Protein AF-A0A3M7BDS9-F1 (afdb_monomer)

Sequence (105 aa):
MPAVDDSKRKAARETIDILHEISTLLNTHLDRQSLSYCVSLIENGVNPGALAKVIKDLRAQNERYELVLGNAAQEANASYGKLKHCDPLEAEAMLNYEYNWPIEA

InterPro domains:
  IPR022214 Mitotic-spindle organizing protein 1 [PF12554] (13-59)
  IPR022214 Mitotic-spindle organizing protein 1 [PTHR28520] (5-68)

pLDDT: mean 80.44, std 19.98, range [32.91, 98.25]

Secondary structure (DSSP, 8-state):
--SHHHHHHHHHHHHHHHHHHHHHHTT----HHHHHHHHHHHHTT--HHHHHHHHHHHHHHHHHHHHHHHHHHHHHHHHHHHHTTS-HHHHHHHTTT--------

Foldseek 3Di:
DDDVVVVVVVVVVVVLVVVVVVCVVVVVPQDSVNSVVLVVCVVVPDDNVVVSVVVVVVVVVVVVVVVVVVVVVVVVVVVVVVVVPDDPVVVVVVVVPPDDDDPDD

Mean predicted aligned error: 12.98 Å

Organism: H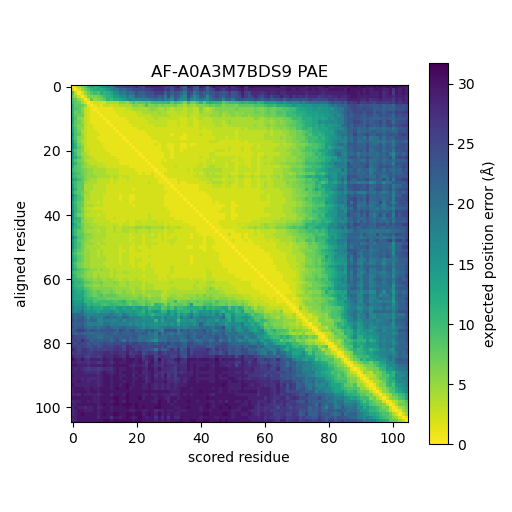ortaea werneckii (NCBI:txid91943)

Structure (mmCIF, N/CA/C/O backbone):
data_AF-A0A3M7BDS9-F1
#
_entry.id   AF-A0A3M7BDS9-F1
#
loop_
_atom_site.group_PDB
_atom_site.id
_atom_site.type_symbol
_atom_site.label_atom_id
_atom_site.label_alt_id
_atom_site.label_comp_id
_atom_site.label_asym_id
_atom_site.label_entity_id
_atom_site.label_seq_id
_atom_site.pdbx_PDB_ins_code
_atom_site.Cartn_x
_atom_site.Cartn_y
_atom_site.Cartn_z
_atom_site.occupancy
_atom_site.B_iso_or_equiv
_atom_site.auth_seq_id
_atom_site.auth_comp_id
_atom_site.auth_asym_id
_atom_site.auth_atom_id
_atom_site.pdbx_PDB_model_num
ATOM 1 N N . MET A 1 1 ? 31.985 -9.179 -7.044 1.00 59.41 1 MET A N 1
ATOM 2 C CA . MET A 1 1 ? 31.452 -8.239 -8.056 1.00 59.41 1 MET A CA 1
ATOM 3 C C . MET A 1 1 ? 30.338 -7.419 -7.420 1.00 59.41 1 MET A C 1
ATOM 5 O O . MET A 1 1 ? 29.448 -8.055 -6.873 1.00 59.41 1 MET A O 1
ATOM 9 N N . PRO A 1 2 ? 30.396 -6.072 -7.424 1.00 56.94 2 PRO A N 1
ATOM 10 C CA . PRO A 1 2 ? 29.146 -5.298 -7.400 1.00 56.94 2 PRO A CA 1
ATOM 11 C C . PRO A 1 2 ? 29.237 -3.947 -8.147 1.00 56.94 2 PRO A C 1
ATOM 13 O O . PRO A 1 2 ? 30.012 -3.069 -7.793 1.00 56.94 2 PRO A O 1
ATOM 16 N N . ALA A 1 3 ? 28.413 -3.793 -9.179 1.00 62.81 3 ALA A N 1
ATOM 17 C CA . ALA A 1 3 ? 28.084 -2.511 -9.827 1.00 62.81 3 ALA A CA 1
ATOM 18 C C . ALA A 1 3 ? 26.679 -2.585 -10.460 1.00 62.81 3 ALA A C 1
ATOM 20 O O . ALA A 1 3 ? 25.964 -1.597 -10.563 1.00 62.81 3 ALA A O 1
ATOM 21 N N . VAL A 1 4 ? 26.248 -3.800 -10.825 1.00 60.62 4 VAL A N 1
ATOM 22 C CA . VAL A 1 4 ? 24.923 -4.087 -11.399 1.00 60.62 4 VAL A CA 1
ATOM 23 C C . VAL A 1 4 ? 23.779 -3.927 -10.374 1.00 60.62 4 VAL A C 1
ATOM 25 O O . VAL A 1 4 ? 22.630 -3.733 -10.766 1.00 60.62 4 VAL A O 1
ATOM 28 N N . ASP A 1 5 ? 24.072 -3.975 -9.069 1.00 70.62 5 ASP A N 1
ATOM 29 C CA . ASP A 1 5 ? 23.082 -3.825 -7.989 1.00 70.62 5 ASP A CA 1
ATOM 30 C C . ASP A 1 5 ? 22.643 -2.372 -7.765 1.00 70.62 5 ASP A C 1
ATOM 32 O O . ASP A 1 5 ? 21.457 -2.107 -7.561 1.00 70.62 5 ASP A O 1
ATOM 36 N N . ASP A 1 6 ? 23.567 -1.412 -7.844 1.00 85.12 6 ASP A N 1
ATOM 37 C CA . ASP A 1 6 ? 23.268 -0.013 -7.522 1.00 85.12 6 ASP A CA 1
ATOM 38 C C . ASP A 1 6 ? 22.353 0.633 -8.564 1.00 85.12 6 ASP A C 1
ATOM 40 O O . ASP A 1 6 ? 21.405 1.335 -8.208 1.00 85.12 6 ASP A O 1
ATOM 44 N N . SER A 1 7 ? 22.556 0.330 -9.851 1.00 90.31 7 SER A N 1
ATOM 45 C CA . SER A 1 7 ? 21.672 0.812 -10.920 1.00 90.31 7 SER A CA 1
ATOM 46 C C . SER A 1 7 ? 20.246 0.275 -10.778 1.00 90.31 7 SER A C 1
ATOM 48 O O . SER A 1 7 ? 19.292 1.034 -10.935 1.00 90.31 7 SER A O 1
ATOM 50 N N . LYS A 1 8 ? 20.080 -1.010 -10.430 1.00 88.81 8 LYS A N 1
ATOM 51 C CA . LYS A 1 8 ? 18.752 -1.616 -10.221 1.00 88.81 8 LYS A CA 1
ATOM 52 C C . LYS A 1 8 ? 18.046 -1.032 -8.999 1.00 88.81 8 LYS A C 1
ATOM 54 O O . LYS A 1 8 ? 16.864 -0.711 -9.071 1.00 88.81 8 LYS A O 1
ATOM 59 N N . ARG A 1 9 ? 18.772 -0.841 -7.894 1.00 89.50 9 ARG A N 1
ATOM 60 C CA . ARG A 1 9 ? 18.242 -0.206 -6.675 1.00 89.50 9 ARG A CA 1
ATOM 61 C C . ARG A 1 9 ? 17.828 1.241 -6.921 1.00 89.50 9 ARG A C 1
ATOM 63 O O . ARG A 1 9 ? 16.799 1.674 -6.405 1.00 89.50 9 ARG A O 1
ATOM 70 N N . LYS A 1 10 ? 18.609 1.978 -7.716 1.00 93.06 10 LYS A N 1
ATOM 71 C CA . LYS A 1 10 ? 18.275 3.347 -8.113 1.00 93.06 10 LYS A CA 1
ATOM 72 C C . LYS A 1 10 ? 17.002 3.383 -8.962 1.00 93.06 10 LYS A C 1
ATOM 74 O O . LYS A 1 10 ? 16.087 4.123 -8.621 1.00 93.06 10 LYS A O 1
ATOM 79 N N . ALA A 1 11 ? 16.906 2.526 -9.978 1.00 92.69 11 ALA A N 1
ATOM 80 C CA . ALA A 1 11 ? 15.720 2.432 -10.831 1.00 92.69 11 ALA A CA 1
ATOM 81 C C . ALA A 1 11 ? 14.452 2.051 -10.042 1.00 92.69 11 ALA A C 1
ATOM 83 O O . ALA A 1 11 ? 13.384 2.616 -10.271 1.00 92.69 11 ALA A O 1
ATOM 84 N N . ALA A 1 12 ? 14.564 1.136 -9.072 1.00 91.25 12 ALA A N 1
ATOM 85 C CA . ALA A 1 12 ? 13.445 0.765 -8.206 1.00 91.25 12 ALA A CA 1
ATOM 86 C C . ALA A 1 12 ? 12.953 1.950 -7.355 1.00 91.25 12 ALA A C 1
ATOM 88 O O . ALA A 1 12 ? 11.748 2.163 -7.235 1.00 91.25 12 ALA A O 1
ATOM 89 N N . ARG A 1 13 ? 13.871 2.759 -6.807 1.00 93.25 13 ARG A N 1
ATOM 90 C CA . ARG A 1 13 ? 13.513 3.982 -6.067 1.00 93.25 13 ARG A CA 1
ATOM 91 C C . ARG A 1 13 ? 12.825 5.005 -6.963 1.00 93.25 13 ARG A C 1
ATOM 93 O O . ARG A 1 13 ? 11.736 5.444 -6.616 1.00 93.25 13 ARG A O 1
ATOM 100 N N . GLU A 1 14 ? 13.404 5.293 -8.128 1.00 96.06 14 GLU A N 1
ATOM 101 C CA . GLU A 1 14 ? 12.818 6.217 -9.110 1.00 96.06 14 GLU A CA 1
ATOM 102 C C . GLU A 1 14 ? 11.410 5.763 -9.535 1.00 96.06 14 GLU A C 1
ATOM 104 O O . GLU A 1 14 ? 10.495 6.574 -9.646 1.00 96.06 14 GLU A O 1
ATOM 109 N N . THR A 1 15 ? 11.196 4.453 -9.686 1.00 95.56 15 THR A N 1
ATOM 110 C CA . THR A 1 15 ? 9.871 3.893 -9.994 1.00 95.56 15 THR A CA 1
ATOM 111 C C . THR A 1 15 ? 8.861 4.186 -8.883 1.00 95.56 15 THR A C 1
ATOM 113 O O . THR A 1 15 ? 7.759 4.657 -9.163 1.00 95.56 15 THR A O 1
ATOM 116 N N . ILE A 1 16 ? 9.223 3.946 -7.619 1.00 96.75 16 ILE A N 1
ATOM 117 C CA . ILE A 1 16 ? 8.349 4.243 -6.473 1.00 96.75 16 ILE A CA 1
ATOM 118 C C . ILE A 1 16 ? 8.104 5.751 -6.334 1.00 96.75 16 ILE A C 1
ATOM 120 O O . ILE A 1 16 ? 6.992 6.148 -5.985 1.00 96.75 16 ILE A O 1
ATOM 124 N N . ASP A 1 17 ? 9.099 6.589 -6.633 1.00 96.62 17 ASP A N 1
ATOM 125 C CA . ASP A 1 17 ? 8.962 8.048 -6.632 1.00 96.62 17 ASP A CA 1
ATOM 126 C C . ASP A 1 17 ? 7.895 8.505 -7.633 1.00 96.62 17 ASP A C 1
ATOM 128 O O . ASP A 1 17 ? 6.943 9.186 -7.245 1.00 96.62 17 ASP A O 1
ATOM 132 N N . ILE A 1 18 ? 7.995 8.046 -8.882 1.00 97.31 18 ILE A N 1
ATOM 133 C CA . ILE A 1 18 ? 7.025 8.355 -9.942 1.00 97.31 18 ILE A CA 1
ATOM 134 C C . ILE A 1 18 ? 5.630 7.839 -9.567 1.00 97.31 18 ILE A C 1
ATOM 136 O O . ILE A 1 18 ? 4.637 8.558 -9.694 1.00 97.31 18 ILE A O 1
ATOM 140 N N . LEU A 1 19 ? 5.529 6.604 -9.066 1.00 97.56 19 LEU A N 1
ATOM 141 C CA . LEU A 1 19 ? 4.243 6.033 -8.655 1.00 97.56 19 LEU A CA 1
ATOM 142 C C . LEU A 1 19 ? 3.606 6.808 -7.492 1.00 97.56 19 LEU A C 1
ATOM 144 O O . LEU A 1 19 ? 2.384 6.965 -7.456 1.00 97.56 19 LEU A O 1
ATOM 148 N N . HIS A 1 20 ? 4.406 7.321 -6.558 1.00 97.75 20 HIS A N 1
ATOM 149 C CA . HIS A 1 20 ? 3.912 8.149 -5.461 1.00 97.75 20 HIS A CA 1
ATOM 150 C C . HIS A 1 20 ? 3.419 9.524 -5.943 1.00 97.75 20 HIS A C 1
ATOM 152 O O . HIS A 1 20 ? 2.399 10.016 -5.452 1.00 97.75 20 HIS A O 1
ATOM 158 N N . GLU A 1 21 ? 4.081 10.136 -6.927 1.00 97.94 21 GLU A N 1
ATOM 159 C CA . GLU A 1 21 ? 3.586 11.364 -7.563 1.00 97.94 21 GLU A CA 1
ATOM 160 C C . GLU A 1 21 ? 2.234 11.130 -8.249 1.00 97.94 21 GLU A C 1
ATOM 162 O O . GLU A 1 21 ? 1.285 11.877 -8.006 1.00 97.94 21 GLU A O 1
ATOM 167 N N . ILE A 1 22 ? 2.096 10.038 -9.010 1.00 97.88 22 ILE A N 1
ATOM 168 C CA . ILE A 1 22 ? 0.819 9.647 -9.632 1.00 97.88 22 ILE A CA 1
ATOM 169 C C . ILE A 1 22 ? -0.264 9.425 -8.564 1.00 97.88 22 ILE A C 1
ATOM 171 O O . ILE A 1 22 ? -1.376 9.939 -8.687 1.00 97.88 22 ILE A O 1
ATOM 175 N N . SER A 1 23 ? 0.059 8.696 -7.492 1.00 96.94 23 SER A N 1
ATOM 176 C CA . SER A 1 23 ? -0.835 8.457 -6.347 1.00 96.94 23 SER A CA 1
ATOM 177 C C . SER A 1 23 ? -1.333 9.760 -5.709 1.00 96.94 23 SER A C 1
ATOM 179 O O . SER A 1 23 ? -2.513 9.864 -5.355 1.00 96.94 23 SER A O 1
ATOM 181 N N . THR A 1 24 ? -0.445 10.750 -5.595 1.00 97.00 24 THR A N 1
ATOM 182 C CA . THR A 1 24 ? -0.746 12.075 -5.040 1.00 97.00 24 THR A CA 1
ATOM 183 C C . THR A 1 24 ? -1.673 12.855 -5.969 1.00 97.00 24 THR A C 1
ATOM 185 O O . THR A 1 24 ? -2.690 13.370 -5.513 1.00 97.00 24 THR A O 1
ATOM 188 N N . LEU A 1 25 ? -1.389 12.879 -7.276 1.00 98.12 25 LEU A N 1
ATOM 189 C CA . LEU A 1 25 ? -2.242 13.540 -8.273 1.00 98.12 25 LEU A CA 1
ATOM 190 C C . LEU A 1 25 ? -3.659 12.950 -8.310 1.00 98.12 25 LEU A C 1
ATOM 192 O O . LEU A 1 25 ? -4.634 13.677 -8.488 1.00 98.12 25 LEU A O 1
ATOM 196 N N . LEU A 1 26 ? -3.777 11.635 -8.117 1.00 97.38 26 LEU A N 1
ATOM 197 C CA . LEU A 1 26 ? -5.056 10.923 -8.079 1.00 97.38 26 LEU A CA 1
ATOM 198 C C . LEU A 1 26 ? -5.726 10.931 -6.695 1.00 97.38 26 LEU A C 1
ATOM 200 O O . LEU A 1 26 ? -6.784 10.322 -6.540 1.00 97.38 26 LEU A O 1
ATOM 204 N N . ASN A 1 27 ? -5.132 11.593 -5.696 1.00 95.81 27 ASN A N 1
ATOM 205 C CA . ASN A 1 27 ? -5.628 11.653 -4.318 1.00 95.81 27 ASN A CA 1
ATOM 206 C C . ASN A 1 27 ? -5.968 10.272 -3.728 1.00 95.81 27 ASN A C 1
ATOM 208 O O . ASN A 1 27 ? -6.974 10.095 -3.043 1.00 95.81 27 ASN A O 1
ATOM 212 N N . THR A 1 28 ? -5.136 9.256 -3.981 1.00 95.31 28 THR A N 1
ATOM 213 C CA . THR A 1 28 ? -5.384 7.916 -3.409 1.00 95.31 28 THR A CA 1
ATOM 214 C C . THR A 1 28 ? -5.017 7.834 -1.922 1.00 95.31 28 THR A C 1
ATOM 216 O O . THR A 1 28 ? -5.418 6.897 -1.223 1.00 95.31 28 THR A O 1
ATOM 219 N N . HIS A 1 29 ? -4.269 8.828 -1.429 1.00 94.56 29 HIS A N 1
ATOM 220 C CA . HIS A 1 29 ? -3.760 8.909 -0.061 1.00 94.56 29 HIS A CA 1
ATOM 221 C C . HIS A 1 29 ? -2.944 7.670 0.343 1.00 94.56 29 HIS A C 1
ATOM 223 O O . HIS A 1 29 ? -3.094 7.155 1.449 1.00 94.56 29 HIS A O 1
ATOM 229 N N . LEU A 1 30 ? -2.132 7.128 -0.567 1.00 94.94 30 LEU A N 1
ATOM 230 C CA . LEU A 1 30 ? -1.161 6.078 -0.257 1.00 94.94 30 LEU A CA 1
ATOM 231 C C . LEU A 1 30 ? 0.217 6.704 -0.060 1.00 94.94 30 LEU A C 1
ATOM 233 O O . LEU A 1 30 ? 0.739 7.342 -0.975 1.00 94.94 30 LEU A O 1
ATOM 237 N N . ASP A 1 31 ? 0.798 6.499 1.120 1.00 95.25 31 ASP A N 1
ATOM 238 C CA . ASP A 1 31 ? 2.176 6.878 1.411 1.00 95.25 31 ASP A CA 1
ATOM 239 C C . ASP A 1 31 ? 3.170 5.955 0.686 1.00 95.25 31 ASP A C 1
ATOM 241 O O . ASP A 1 31 ? 2.830 4.876 0.192 1.00 95.25 31 ASP A O 1
ATOM 245 N N . ARG A 1 32 ? 4.436 6.377 0.639 1.00 95.38 32 ARG A N 1
ATOM 246 C CA . ARG A 1 32 ? 5.508 5.657 -0.063 1.00 95.38 32 ARG A CA 1
ATOM 247 C C . ARG A 1 32 ? 5.699 4.223 0.435 1.00 95.38 32 ARG A C 1
ATOM 249 O O . ARG A 1 32 ? 5.974 3.348 -0.386 1.00 95.38 32 ARG A O 1
ATOM 256 N N . GLN A 1 33 ? 5.560 3.965 1.738 1.00 95.50 33 GLN A N 1
ATOM 257 C CA . GLN A 1 33 ? 5.720 2.608 2.264 1.00 95.50 33 GLN A CA 1
ATOM 258 C C . GLN A 1 33 ? 4.526 1.735 1.887 1.00 95.50 33 GLN A C 1
ATOM 260 O O . GLN A 1 33 ? 4.728 0.648 1.347 1.00 95.50 33 GLN A O 1
ATOM 265 N N . SER A 1 34 ? 3.296 2.223 2.079 1.00 95.25 34 SER A N 1
ATOM 266 C CA . SER A 1 34 ? 2.092 1.484 1.670 1.00 95.25 34 SER A CA 1
ATOM 267 C C . SER A 1 34 ? 2.082 1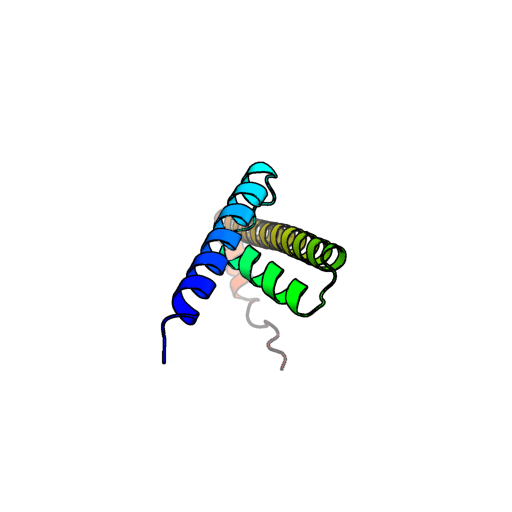.172 0.177 1.00 95.25 34 SER A C 1
ATOM 269 O O . SER A 1 34 ? 1.728 0.061 -0.223 1.00 95.25 34 SER A O 1
ATOM 271 N N . LEU A 1 35 ? 2.519 2.120 -0.654 1.00 96.75 35 LEU A N 1
ATOM 272 C CA . LEU A 1 35 ? 2.640 1.917 -2.093 1.00 96.75 35 LEU A CA 1
ATOM 273 C C . LEU A 1 35 ? 3.696 0.853 -2.426 1.00 96.75 35 LEU A C 1
ATOM 275 O O . LEU A 1 35 ? 3.431 -0.013 -3.258 1.00 96.75 35 LEU A O 1
ATOM 279 N N . SER A 1 36 ? 4.839 0.845 -1.731 1.00 96.44 36 SER A N 1
ATOM 280 C CA . SER A 1 36 ? 5.847 -0.213 -1.875 1.00 96.44 36 SER A CA 1
ATOM 281 C C . SER A 1 36 ? 5.290 -1.594 -1.520 1.00 96.44 36 SER A C 1
ATOM 283 O O . SER A 1 36 ? 5.552 -2.550 -2.246 1.00 96.44 36 SER A O 1
ATOM 285 N N . TYR A 1 37 ? 4.494 -1.712 -0.451 1.00 96.69 37 TYR A N 1
ATOM 286 C CA . TYR A 1 37 ? 3.840 -2.979 -0.109 1.00 96.69 37 TYR A CA 1
ATOM 287 C C . TYR A 1 37 ? 2.848 -3.414 -1.188 1.00 96.69 37 TYR A C 1
ATOM 289 O O . TYR A 1 37 ? 2.828 -4.585 -1.563 1.00 96.69 37 TYR A O 1
ATOM 297 N N . CYS A 1 38 ? 2.059 -2.481 -1.729 1.00 96.88 38 CYS A N 1
ATOM 298 C CA . CYS A 1 38 ? 1.124 -2.781 -2.812 1.00 96.88 38 CYS A CA 1
ATOM 299 C C . CYS A 1 38 ? 1.849 -3.304 -4.057 1.00 96.88 38 CYS A C 1
ATOM 301 O O . CYS A 1 38 ? 1.415 -4.300 -4.630 1.00 96.88 38 CYS A O 1
ATOM 303 N N . VAL A 1 39 ? 2.965 -2.677 -4.444 1.00 96.06 39 VAL A N 1
ATOM 304 C CA . VAL A 1 39 ? 3.794 -3.130 -5.571 1.00 96.06 39 VAL A CA 1
ATOM 305 C C . VAL A 1 39 ? 4.312 -4.544 -5.320 1.00 96.06 39 VAL A C 1
ATOM 307 O O . VAL A 1 39 ? 4.076 -5.417 -6.148 1.00 96.06 39 VAL A O 1
ATOM 310 N N . SER A 1 40 ? 4.905 -4.814 -4.153 1.00 96.56 40 SER A N 1
ATOM 311 C CA . SER A 1 40 ? 5.397 -6.157 -3.825 1.00 96.56 40 SER A CA 1
ATOM 312 C C . SER A 1 40 ? 4.286 -7.211 -3.819 1.00 96.56 40 SER A C 1
ATOM 314 O O . SER A 1 40 ? 4.497 -8.331 -4.274 1.00 96.56 40 SER A O 1
ATOM 316 N N . LEU A 1 41 ? 3.084 -6.888 -3.335 1.00 97.31 41 LEU A N 1
ATOM 317 C CA . LEU A 1 41 ? 1.946 -7.815 -3.373 1.00 97.31 41 LEU A CA 1
ATOM 318 C C . LEU A 1 41 ? 1.507 -8.112 -4.813 1.00 97.31 41 LEU A C 1
ATOM 320 O O . LEU A 1 41 ? 1.255 -9.269 -5.152 1.00 97.31 41 LEU A O 1
ATOM 324 N N . ILE A 1 42 ? 1.453 -7.091 -5.668 1.00 97.06 42 ILE A N 1
ATOM 325 C CA . ILE A 1 42 ? 1.091 -7.243 -7.083 1.00 97.06 42 ILE A CA 1
ATOM 326 C C . ILE A 1 42 ? 2.154 -8.059 -7.833 1.00 97.06 42 ILE A C 1
ATOM 328 O O . ILE A 1 42 ? 1.800 -8.946 -8.608 1.00 97.06 42 ILE A O 1
ATOM 332 N N . GLU A 1 43 ? 3.441 -7.834 -7.560 1.00 96.31 43 GLU A N 1
ATOM 333 C CA . GLU A 1 43 ? 4.550 -8.630 -8.111 1.00 96.31 43 GLU A CA 1
ATOM 334 C C . GLU A 1 43 ? 4.473 -10.110 -7.697 1.00 96.31 43 GLU A C 1
ATOM 336 O O . GLU A 1 43 ? 4.860 -10.986 -8.467 1.00 96.31 43 GLU A O 1
ATOM 341 N N . ASN A 1 44 ? 3.903 -10.404 -6.522 1.00 97.56 44 ASN A N 1
ATOM 342 C CA . ASN A 1 44 ? 3.615 -11.766 -6.058 1.00 97.56 44 ASN A CA 1
ATOM 343 C C . ASN A 1 44 ? 2.303 -12.355 -6.624 1.00 97.56 44 ASN A C 1
ATOM 345 O O . ASN A 1 44 ? 1.899 -13.450 -6.234 1.00 97.56 44 ASN A O 1
ATOM 349 N N . GLY A 1 45 ? 1.627 -11.657 -7.542 1.00 97.31 45 GLY A N 1
ATOM 350 C CA . GLY A 1 45 ? 0.430 -12.147 -8.232 1.00 97.31 45 GLY A CA 1
ATOM 351 C C . GLY A 1 45 ? -0.899 -11.784 -7.568 1.00 97.31 45 GLY A C 1
ATOM 352 O O . GLY A 1 45 ? -1.944 -12.308 -7.962 1.00 97.31 45 GLY A O 1
ATOM 353 N N . VAL A 1 46 ? -0.905 -10.885 -6.579 1.00 98.25 46 VAL A N 1
ATOM 354 C CA . VAL A 1 46 ? -2.155 -10.382 -5.991 1.00 98.25 46 VAL A CA 1
ATOM 355 C C . VAL A 1 46 ? -2.901 -9.515 -7.006 1.00 98.25 46 VAL A C 1
ATOM 357 O O . VAL A 1 46 ? -2.334 -8.626 -7.641 1.00 98.25 46 VAL A O 1
ATOM 360 N N . ASN A 1 47 ? -4.211 -9.738 -7.136 1.00 97.81 47 ASN A N 1
ATOM 361 C CA . ASN A 1 47 ? -5.054 -8.932 -8.012 1.00 97.81 47 ASN A CA 1
ATOM 362 C C . ASN A 1 47 ? -5.167 -7.480 -7.487 1.00 97.81 47 ASN A C 1
ATOM 364 O O . ASN A 1 47 ? -5.637 -7.280 -6.361 1.00 97.81 47 ASN A O 1
ATOM 368 N N . PRO A 1 48 ? -4.827 -6.455 -8.292 1.00 97.06 48 PRO A N 1
ATOM 369 C CA . PRO A 1 48 ? -4.832 -5.063 -7.838 1.00 97.06 48 PRO A CA 1
ATOM 370 C C . PRO A 1 48 ? -6.239 -4.539 -7.509 1.00 97.06 48 PRO A C 1
ATOM 372 O O . PRO A 1 48 ? -6.397 -3.727 -6.600 1.00 97.06 48 PRO A O 1
ATOM 375 N N . GLY A 1 49 ? -7.277 -5.025 -8.198 1.00 97.50 49 GLY A N 1
ATOM 376 C CA . GLY A 1 49 ? -8.668 -4.656 -7.922 1.00 97.50 49 GLY A CA 1
ATOM 377 C C . GLY A 1 49 ? -9.165 -5.201 -6.581 1.00 97.50 49 GLY A C 1
ATOM 378 O O . GLY A 1 49 ? -9.811 -4.480 -5.820 1.00 97.50 49 GLY A O 1
ATOM 379 N N . ALA A 1 50 ? -8.814 -6.449 -6.256 1.00 97.75 50 ALA A N 1
ATOM 380 C CA . ALA A 1 50 ? -9.112 -7.041 -4.954 1.00 97.75 50 ALA A CA 1
ATOM 381 C C . ALA A 1 50 ? -8.349 -6.330 -3.825 1.00 97.75 50 ALA A C 1
ATOM 383 O O . ALA A 1 50 ? -8.946 -5.984 -2.806 1.00 97.75 50 ALA A O 1
ATOM 384 N N . LEU A 1 51 ? -7.060 -6.038 -4.032 1.00 97.50 51 LEU A N 1
ATOM 385 C CA . LEU A 1 51 ? -6.240 -5.299 -3.070 1.00 97.50 51 LEU A CA 1
ATOM 386 C C . LEU A 1 51 ? -6.809 -3.899 -2.790 1.00 97.50 51 LEU A C 1
ATOM 388 O O . LEU A 1 51 ? -6.942 -3.504 -1.633 1.00 97.50 51 LEU A O 1
ATOM 392 N N . ALA A 1 52 ? -7.222 -3.174 -3.832 1.00 97.00 52 ALA A N 1
ATOM 393 C CA . ALA A 1 52 ? -7.848 -1.863 -3.683 1.00 97.00 52 ALA A CA 1
ATOM 394 C C . ALA A 1 52 ? -9.143 -1.923 -2.856 1.00 97.00 52 ALA A C 1
ATOM 396 O O . ALA A 1 52 ? -9.412 -1.012 -2.071 1.00 97.00 52 ALA A O 1
ATOM 397 N N . LYS A 1 53 ? -9.939 -2.990 -3.008 1.00 97.94 53 LYS A N 1
ATOM 398 C CA . LYS A 1 53 ? -11.142 -3.204 -2.195 1.00 97.94 53 LYS A CA 1
ATOM 399 C C . LYS A 1 53 ? -10.787 -3.393 -0.719 1.00 97.94 53 LYS A C 1
ATOM 401 O O . LYS A 1 53 ? -11.348 -2.700 0.119 1.00 97.94 53 LYS A O 1
ATOM 406 N N . VAL A 1 54 ? -9.804 -4.243 -0.420 1.00 97.50 54 VAL A N 1
ATOM 407 C CA . VAL A 1 54 ? -9.340 -4.484 0.958 1.00 97.50 54 VAL A CA 1
ATOM 408 C C . VAL A 1 54 ? -8.836 -3.197 1.617 1.00 97.50 54 VAL A C 1
ATOM 410 O O . VAL A 1 54 ? -9.209 -2.910 2.749 1.00 97.50 54 VAL A O 1
ATOM 413 N N . ILE A 1 55 ? -8.044 -2.383 0.909 1.00 96.56 55 ILE A N 1
ATOM 414 C CA . ILE A 1 55 ? -7.549 -1.100 1.438 1.00 96.56 55 ILE A CA 1
ATOM 415 C C . ILE A 1 55 ? -8.713 -0.162 1.788 1.00 96.56 55 ILE A C 1
ATOM 417 O O . ILE A 1 55 ? -8.696 0.475 2.841 1.00 96.56 55 ILE A O 1
ATOM 421 N N . LYS A 1 56 ? -9.733 -0.078 0.925 1.00 96.50 56 LYS A N 1
ATOM 422 C CA . LYS A 1 56 ? -10.927 0.744 1.180 1.00 96.50 56 LYS A CA 1
ATOM 423 C C . LYS A 1 56 ? -11.721 0.235 2.379 1.00 96.50 56 LYS A C 1
ATOM 425 O O . LYS A 1 56 ? -12.100 1.036 3.227 1.00 96.50 56 LYS A O 1
ATOM 430 N N . ASP A 1 57 ? -11.927 -1.076 2.462 1.00 98.00 57 ASP A N 1
ATOM 431 C CA . ASP A 1 57 ? -12.682 -1.695 3.550 1.00 98.00 57 ASP A CA 1
ATOM 432 C C . ASP A 1 57 ? -11.976 -1.482 4.899 1.00 98.00 57 ASP A C 1
ATOM 434 O O . ASP A 1 57 ? -12.621 -1.075 5.864 1.00 98.00 57 ASP A O 1
ATOM 438 N N . LEU A 1 58 ? -10.650 -1.658 4.960 1.00 97.25 58 LEU A N 1
ATOM 439 C CA . LEU A 1 58 ? -9.862 -1.416 6.175 1.00 97.25 58 LEU A CA 1
ATOM 440 C C . LEU A 1 58 ? -9.898 0.052 6.616 1.00 97.25 58 LEU A C 1
ATOM 442 O O . LEU A 1 58 ? -10.053 0.328 7.804 1.00 97.25 58 LEU A O 1
ATOM 446 N N . ARG A 1 59 ? -9.801 1.004 5.677 1.00 96.00 59 ARG A N 1
ATOM 447 C CA . ARG A 1 59 ? -9.918 2.439 5.992 1.00 96.00 59 ARG A CA 1
ATOM 448 C C . ARG A 1 59 ? -11.297 2.777 6.558 1.00 96.00 59 ARG A C 1
ATOM 450 O O . ARG A 1 59 ? -11.382 3.399 7.611 1.00 96.00 59 ARG A O 1
ATOM 457 N N . ALA A 1 60 ? -12.358 2.290 5.917 1.00 96.38 60 ALA A N 1
ATOM 458 C CA . ALA A 1 60 ? -13.727 2.500 6.380 1.00 96.38 60 ALA A CA 1
ATOM 459 C C . ALA A 1 60 ? -13.990 1.848 7.748 1.00 96.38 60 ALA A C 1
ATOM 461 O O . ALA A 1 60 ? -14.721 2.396 8.571 1.00 96.38 60 ALA A O 1
ATOM 462 N N . GLN A 1 61 ? -13.409 0.674 8.010 1.00 97.00 61 GLN A N 1
ATOM 463 C CA . GLN A 1 61 ? -13.477 0.042 9.327 1.00 97.00 61 GLN A CA 1
ATOM 464 C C . GLN A 1 61 ? -12.773 0.889 10.383 1.00 97.00 61 GLN A C 1
ATOM 466 O O . GLN A 1 61 ? -13.359 1.124 11.435 1.00 97.00 61 GLN A O 1
ATOM 471 N N . ASN A 1 62 ? -11.567 1.385 10.096 1.00 95.88 62 ASN A N 1
ATOM 472 C CA . ASN A 1 62 ? -10.823 2.228 11.027 1.00 95.88 62 ASN A CA 1
ATOM 473 C C . ASN A 1 62 ? -11.606 3.498 11.393 1.00 95.88 62 ASN A C 1
ATOM 475 O O . ASN A 1 62 ? -11.775 3.798 12.568 1.00 95.88 62 ASN A O 1
ATOM 479 N N . GLU A 1 63 ? -12.183 4.184 10.403 1.00 94.75 63 GLU A N 1
ATOM 480 C CA . GLU A 1 63 ? -13.051 5.348 10.637 1.00 94.75 63 GLU A CA 1
ATOM 481 C C . GLU A 1 63 ? -14.241 5.016 11.551 1.00 94.75 63 GLU A C 1
ATOM 483 O O . GLU A 1 63 ? -14.563 5.778 12.462 1.00 94.75 63 GLU A O 1
ATOM 488 N N . ARG A 1 64 ? -14.882 3.856 11.356 1.00 94.69 64 ARG A N 1
ATOM 489 C CA . ARG A 1 64 ? -15.978 3.404 12.230 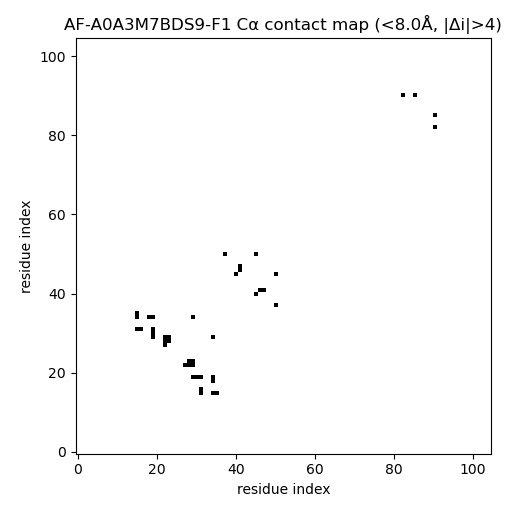1.00 94.69 64 ARG A CA 1
ATOM 490 C C . ARG A 1 64 ? -15.504 3.124 13.654 1.00 94.69 64 ARG A C 1
ATOM 492 O O . ARG A 1 64 ? -16.222 3.463 14.590 1.00 94.69 64 ARG A O 1
ATOM 499 N N . TYR A 1 65 ? -14.333 2.512 13.823 1.00 93.50 65 TYR A N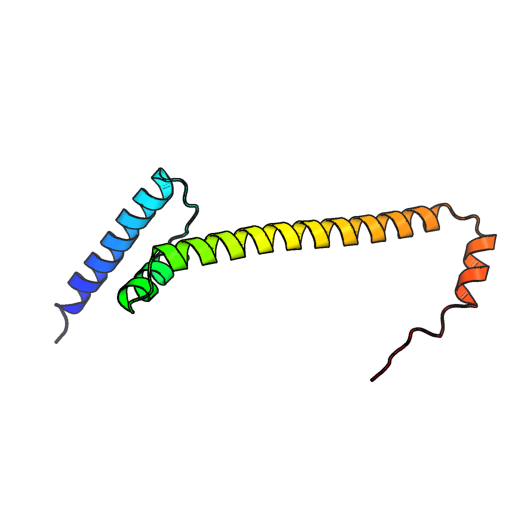 1
ATOM 500 C CA . TYR A 1 65 ? -13.769 2.245 15.147 1.00 93.50 65 TYR A CA 1
ATOM 501 C C . TYR A 1 65 ? -13.480 3.540 15.909 1.00 93.50 65 TYR A C 1
ATOM 503 O O . TYR A 1 65 ? -13.873 3.651 17.069 1.00 93.50 65 TYR A O 1
ATOM 511 N N . GLU A 1 66 ? -12.885 4.537 15.253 1.00 91.19 66 GLU A N 1
ATOM 512 C CA . GLU A 1 66 ? -12.622 5.850 15.858 1.00 91.19 66 GLU A CA 1
ATOM 513 C C . GLU A 1 66 ? -13.916 6.544 16.320 1.00 91.19 66 GLU A C 1
ATOM 515 O O . GLU A 1 66 ? -13.970 7.108 17.414 1.00 91.19 66 GLU A O 1
ATOM 520 N N . LEU A 1 67 ? -14.999 6.443 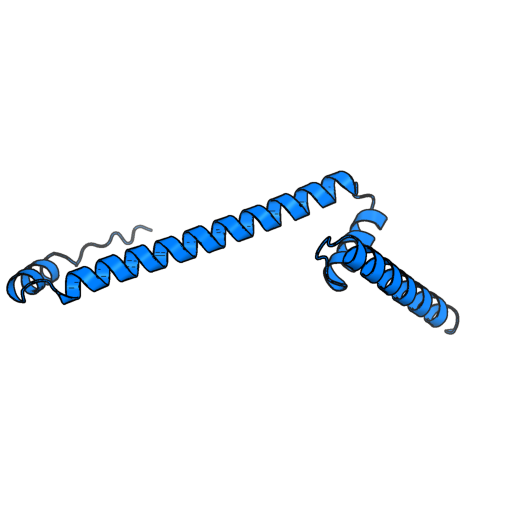15.539 1.00 89.56 67 LEU A N 1
ATOM 521 C CA . LEU A 1 67 ? -16.310 6.972 15.938 1.00 89.56 67 LEU A CA 1
ATOM 522 C C . LEU A 1 67 ? -16.870 6.268 17.179 1.00 89.56 67 LEU A C 1
ATOM 524 O O . LEU A 1 67 ? -17.376 6.926 18.087 1.00 89.56 67 LEU A O 1
ATOM 528 N N . VAL A 1 68 ? -16.777 4.937 17.236 1.00 89.88 68 VAL A N 1
ATOM 529 C CA . VAL A 1 68 ? -17.251 4.160 18.393 1.00 89.88 68 VAL A CA 1
ATOM 530 C C . VAL A 1 68 ? -16.456 4.517 19.650 1.00 89.88 68 VAL A C 1
ATOM 532 O O . VAL A 1 68 ? -17.054 4.730 20.704 1.00 89.88 68 VAL A O 1
ATOM 535 N N . LEU A 1 69 ? -15.131 4.642 19.539 1.00 86.06 69 LEU A N 1
ATOM 536 C CA . LEU A 1 69 ? -14.268 5.057 20.649 1.00 86.06 69 LEU A CA 1
ATOM 537 C C . LEU A 1 69 ? -14.617 6.467 21.141 1.00 86.06 69 LEU A C 1
ATOM 539 O O . LEU A 1 69 ? -14.728 6.689 22.349 1.00 86.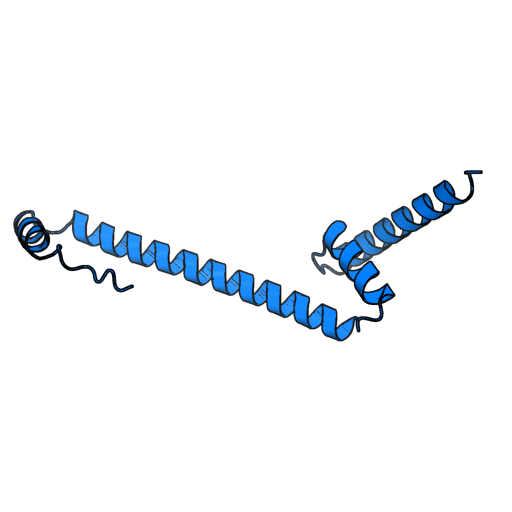06 69 LEU A O 1
ATOM 543 N N . GLY A 1 70 ? -14.852 7.403 20.218 1.00 82.19 70 GLY A N 1
ATOM 544 C CA . GLY A 1 70 ? -15.291 8.757 20.549 1.00 82.19 70 GLY A CA 1
ATOM 545 C C . GLY A 1 70 ? -16.629 8.780 21.291 1.00 82.19 70 GLY A C 1
ATOM 546 O O . GLY A 1 70 ? -16.755 9.455 22.314 1.00 82.19 70 GLY A O 1
ATOM 547 N N . ASN A 1 71 ? -17.607 8.001 20.825 1.00 82.19 71 ASN A N 1
ATOM 548 C CA . ASN A 1 71 ? -18.931 7.921 21.445 1.00 82.19 71 ASN A CA 1
ATOM 549 C C . ASN A 1 71 ? -18.872 7.295 22.846 1.00 82.19 71 ASN A C 1
ATOM 551 O O . ASN A 1 71 ? -19.442 7.850 23.782 1.00 82.19 71 ASN A O 1
ATOM 555 N N . ALA A 1 72 ? -18.118 6.205 23.023 1.00 77.88 72 ALA A N 1
ATOM 556 C CA . ALA A 1 72 ? -17.947 5.567 24.329 1.00 77.88 72 ALA A CA 1
ATOM 557 C C . ALA A 1 72 ? -17.307 6.522 25.358 1.00 77.88 72 ALA A C 1
ATOM 559 O O . ALA A 1 72 ? -17.732 6.581 26.514 1.00 77.88 72 ALA A O 1
ATOM 560 N N . ALA A 1 73 ? -16.325 7.329 24.939 1.00 72.38 73 ALA A N 1
ATOM 561 C CA . ALA A 1 73 ? -15.717 8.342 25.801 1.00 72.38 73 ALA A CA 1
ATOM 562 C C . ALA A 1 73 ? -16.687 9.489 26.148 1.00 72.38 73 ALA A C 1
ATOM 564 O O . ALA A 1 73 ? -16.650 10.017 27.263 1.00 72.38 73 ALA A O 1
ATOM 565 N N . GLN A 1 74 ? -17.564 9.883 25.220 1.00 68.38 74 GLN A N 1
ATOM 566 C CA . GLN A 1 74 ? -18.601 10.887 25.478 1.00 68.38 74 GLN A CA 1
ATOM 567 C C . GLN A 1 74 ? -19.674 10.371 26.439 1.00 68.38 74 GLN A C 1
ATOM 569 O O . GLN A 1 74 ? -20.055 11.097 27.356 1.00 68.38 74 GLN A O 1
ATOM 574 N N . GLU A 1 75 ? -20.120 9.126 26.282 1.00 68.56 75 GLU A N 1
ATOM 575 C CA . GLU A 1 75 ? -21.088 8.490 27.181 1.00 68.56 75 GLU A CA 1
ATOM 576 C C . GLU A 1 75 ? -20.530 8.351 28.600 1.00 68.56 75 GLU A C 1
ATOM 578 O O . GLU A 1 75 ? -21.201 8.725 29.566 1.00 68.56 75 GLU A O 1
ATOM 583 N N . ALA A 1 76 ? -19.274 7.913 28.733 1.00 67.44 76 ALA A N 1
ATOM 584 C CA . ALA A 1 76 ? -18.590 7.869 30.021 1.00 67.44 76 ALA A CA 1
ATOM 585 C C . ALA A 1 76 ? -18.511 9.268 30.657 1.00 67.44 76 ALA A C 1
ATOM 587 O O . ALA A 1 76 ? -18.925 9.451 31.802 1.00 67.44 76 ALA A O 1
ATOM 588 N N . ASN A 1 77 ? -18.065 10.286 29.912 1.00 65.12 77 ASN A N 1
ATOM 589 C CA . ASN A 1 77 ? -17.985 11.662 30.417 1.00 65.12 77 ASN A CA 1
ATOM 590 C C . ASN A 1 77 ? -19.356 12.257 30.778 1.00 65.12 77 ASN A 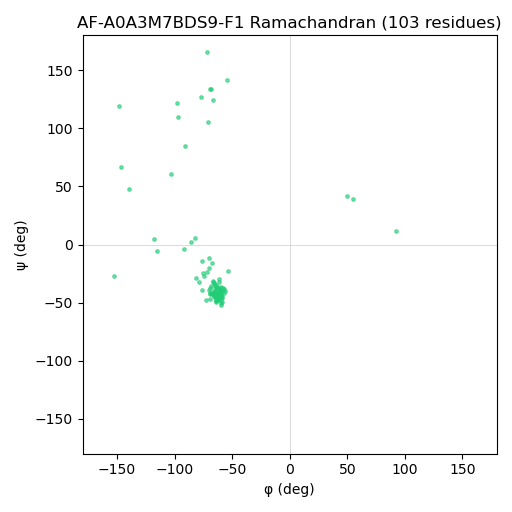C 1
ATOM 592 O O . ASN A 1 77 ? -19.462 12.974 31.773 1.00 65.12 77 ASN A O 1
ATOM 596 N N . ALA A 1 78 ? -20.410 11.958 30.017 1.00 69.19 78 ALA A N 1
ATOM 597 C CA . ALA A 1 78 ? -21.772 12.378 30.337 1.00 69.19 78 ALA A CA 1
ATOM 598 C C . ALA A 1 78 ? -22.286 11.702 31.619 1.00 69.19 78 ALA A C 1
ATOM 600 O O . ALA A 1 78 ? -22.924 12.359 32.445 1.00 69.19 78 ALA A O 1
ATOM 601 N N . SER A 1 79 ? -21.966 10.419 31.817 1.00 61.53 79 SER A N 1
ATOM 602 C CA . SER A 1 79 ? -22.267 9.683 33.049 1.00 61.53 79 SER A CA 1
ATOM 603 C C . SER A 1 79 ? -21.554 10.301 34.263 1.00 61.53 79 SER A C 1
ATOM 605 O O . SER A 1 79 ? -22.198 10.642 35.258 1.00 61.53 79 SER A O 1
ATOM 607 N N . TYR A 1 80 ? -20.252 10.596 34.150 1.00 54.78 80 TYR A N 1
ATOM 608 C CA . TYR A 1 80 ? -19.494 11.298 35.197 1.00 54.78 80 TYR A CA 1
ATOM 609 C C . TYR A 1 80 ? -19.973 12.741 35.434 1.00 54.78 80 TYR A C 1
ATOM 611 O O . TYR A 1 80 ? -19.953 13.219 36.568 1.00 54.78 80 TYR A O 1
ATOM 619 N N . GLY A 1 81 ? -20.430 13.448 34.398 1.00 57.88 81 GLY A N 1
ATOM 620 C CA . GLY A 1 81 ? -20.988 14.800 34.514 1.00 57.88 81 GLY A CA 1
ATOM 621 C C . GLY A 1 81 ? -22.300 14.858 35.306 1.00 57.88 81 GLY A C 1
ATOM 622 O O . GLY A 1 81 ? -22.521 15.828 36.038 1.00 57.88 81 GLY A O 1
ATOM 623 N N . LYS A 1 82 ? -23.131 13.808 35.213 1.00 56.00 82 LYS A N 1
ATOM 624 C CA . LYS A 1 82 ? -24.356 13.651 36.019 1.00 56.00 82 LYS A CA 1
ATOM 625 C C . LYS A 1 82 ? -24.045 13.402 37.495 1.00 56.00 82 LYS A C 1
ATOM 627 O O . LYS A 1 82 ? -24.653 14.040 38.345 1.00 56.00 82 LYS A O 1
ATOM 632 N N . LEU A 1 83 ? -23.040 12.574 37.795 1.00 53.41 83 LEU A N 1
ATOM 633 C CA . LEU A 1 83 ? -22.592 12.310 39.171 1.00 53.41 83 LEU A CA 1
ATOM 634 C C . LEU A 1 83 ? -22.088 13.576 39.889 1.00 53.41 83 LEU A C 1
ATOM 636 O O . LEU A 1 83 ? -22.292 13.714 41.090 1.00 53.41 83 LEU A O 1
ATOM 640 N N . LYS A 1 84 ? -21.485 14.539 39.172 1.00 52.22 84 LYS A N 1
ATOM 641 C CA . LYS A 1 84 ? -21.028 15.813 39.770 1.00 52.22 84 LYS A CA 1
ATOM 642 C C . LYS A 1 84 ? -22.153 16.769 40.191 1.00 52.22 84 LYS A C 1
ATOM 644 O O . LYS A 1 84 ? -21.858 17.750 40.868 1.00 52.22 84 LYS A O 1
ATOM 649 N N . HIS A 1 85 ? -23.395 16.507 39.785 1.00 54.09 85 HIS A N 1
ATOM 650 C CA . HIS A 1 85 ? -24.574 17.300 40.150 1.00 54.09 85 HIS A CA 1
ATOM 651 C C . HIS A 1 85 ? -25.620 16.494 40.944 1.00 54.09 85 HIS A C 1
ATOM 653 O O . HIS A 1 85 ? -26.687 17.035 41.223 1.00 54.09 85 HIS A O 1
ATOM 659 N N . CYS A 1 86 ? -25.344 15.233 41.310 1.00 47.50 86 CYS A N 1
ATOM 660 C CA . CYS A 1 86 ? -26.183 14.495 42.258 1.00 47.50 86 CYS A CA 1
ATOM 661 C C . CYS A 1 86 ? -26.032 15.101 43.655 1.00 47.50 86 CYS A C 1
ATOM 663 O O . CYS A 1 86 ? -24.914 15.364 44.110 1.00 47.50 86 CYS A O 1
ATOM 665 N N . ASP A 1 87 ? -27.160 15.311 44.332 1.00 56.22 87 ASP A N 1
ATOM 666 C CA . ASP A 1 87 ? -27.179 15.746 45.723 1.00 56.22 87 ASP A CA 1
ATOM 667 C C . ASP A 1 87 ? -26.335 14.784 46.590 1.00 56.22 87 ASP A C 1
ATOM 669 O O . ASP A 1 87 ? -26.380 13.568 46.377 1.00 56.22 87 ASP A O 1
ATOM 673 N N . PRO A 1 88 ? -25.583 15.282 47.593 1.00 57.03 88 PRO A N 1
ATOM 674 C CA . PRO A 1 88 ? -24.651 14.472 48.390 1.00 57.03 88 PRO A CA 1
ATOM 675 C C . PRO A 1 88 ? -25.263 13.220 49.043 1.00 57.03 88 PRO A C 1
ATOM 677 O O . PRO A 1 88 ? -24.546 12.269 49.336 1.00 57.03 88 PRO A O 1
ATOM 680 N N . LEU A 1 89 ? -26.584 13.207 49.244 1.00 54.41 89 LEU A N 1
ATOM 681 C CA . LEU A 1 89 ? -27.334 12.097 49.836 1.00 54.41 89 LEU A CA 1
ATOM 682 C C . LEU A 1 89 ? -27.539 10.906 48.876 1.00 54.41 89 LEU A C 1
ATOM 684 O O . LEU A 1 89 ? -27.702 9.784 49.347 1.00 54.41 89 LEU A O 1
ATOM 688 N N . GLU A 1 90 ? -27.502 11.104 47.552 1.00 54.78 90 GLU A N 1
ATOM 689 C CA . GLU A 1 90 ? -27.591 9.996 46.579 1.00 54.78 90 GLU A CA 1
ATOM 690 C C . GLU A 1 90 ? -26.241 9.287 46.375 1.00 54.78 90 GLU A C 1
ATOM 692 O O . GLU A 1 90 ? -26.203 8.083 46.120 1.00 54.78 90 GLU A O 1
ATOM 697 N N . ALA A 1 91 ? -25.124 10.002 46.550 1.00 52.62 91 ALA A N 1
ATOM 698 C CA . ALA A 1 91 ? -23.779 9.448 46.380 1.00 52.62 91 ALA A CA 1
ATOM 699 C C . ALA A 1 91 ? -23.427 8.388 47.444 1.00 52.62 91 ALA A C 1
ATOM 701 O O . ALA A 1 91 ? -22.734 7.413 47.146 1.00 52.62 91 ALA A O 1
ATOM 702 N N . GLU A 1 92 ? -23.943 8.529 48.670 1.00 50.53 92 GLU A N 1
ATOM 703 C CA . GLU A 1 92 ? -23.732 7.554 49.752 1.00 50.53 92 GLU A CA 1
ATOM 704 C C . GLU A 1 92 ? -24.513 6.243 49.541 1.00 50.53 92 GLU A C 1
ATOM 706 O O . GLU A 1 92 ? -24.092 5.190 50.022 1.00 50.53 92 GLU A O 1
ATOM 711 N N . ALA A 1 93 ? -25.609 6.262 48.772 1.00 53.59 93 ALA A N 1
ATOM 712 C CA . ALA A 1 93 ? -26.390 5.059 48.474 1.00 53.59 93 ALA A CA 1
ATOM 713 C C . ALA A 1 93 ? -25.701 4.130 47.453 1.00 53.59 93 ALA A C 1
ATOM 715 O O . ALA A 1 93 ? -25.910 2.917 47.495 1.00 53.59 93 ALA A O 1
ATOM 716 N N . MET A 1 94 ? -24.853 4.669 46.567 1.00 49.75 94 MET A N 1
ATOM 717 C CA . MET A 1 94 ? -24.163 3.884 45.530 1.00 49.75 94 MET A CA 1
ATOM 718 C C . MET A 1 94 ? -22.946 3.116 46.069 1.00 49.75 94 MET A C 1
ATOM 720 O O . MET A 1 94 ? -22.703 1.985 45.652 1.00 49.75 94 MET A O 1
ATOM 724 N N . LEU A 1 95 ? -22.243 3.656 47.072 1.00 52.25 95 LEU A N 1
ATOM 725 C CA . LEU A 1 95 ? -21.070 3.005 47.678 1.00 52.25 95 LEU A CA 1
ATOM 726 C C . LEU A 1 95 ? -21.397 1.720 48.462 1.00 52.25 95 LEU A C 1
ATOM 728 O O . LEU A 1 95 ? -20.501 0.920 48.718 1.00 52.25 95 LEU A O 1
ATOM 732 N N . ASN A 1 96 ? -22.667 1.488 48.809 1.00 54.22 96 ASN A N 1
ATOM 733 C CA . ASN A 1 96 ? -23.105 0.276 49.509 1.00 54.22 96 ASN A CA 1
ATOM 734 C C . ASN A 1 96 ? -23.551 -0.868 48.579 1.00 54.22 96 ASN A C 1
ATOM 736 O O . ASN A 1 96 ? -23.853 -1.951 49.080 1.00 54.22 96 ASN A O 1
ATOM 740 N N . TYR A 1 97 ? -23.589 -0.668 4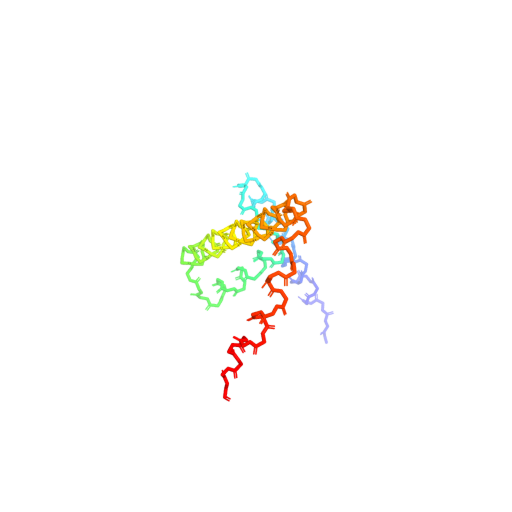7.255 1.00 49.75 97 TYR A N 1
ATOM 741 C CA . TYR A 1 97 ? -24.020 -1.705 46.298 1.00 49.75 97 TYR A CA 1
ATOM 742 C C . TYR A 1 97 ? -22.916 -2.184 45.340 1.00 49.75 97 TYR A C 1
ATOM 744 O O . TYR A 1 97 ? -23.114 -3.141 44.592 1.00 49.75 97 TYR A O 1
ATOM 752 N N . GLU A 1 98 ? -21.734 -1.569 45.374 1.00 51.59 98 GLU A N 1
ATOM 753 C CA . GLU A 1 98 ? -20.669 -1.780 44.388 1.00 51.59 98 GLU A CA 1
ATOM 754 C C . GLU A 1 98 ? -19.536 -2.679 44.915 1.00 51.59 98 GLU A C 1
ATOM 756 O O . GLU A 1 98 ? -18.376 -2.293 44.993 1.00 51.59 98 GLU A O 1
ATOM 761 N N . TYR A 1 99 ? -19.868 -3.921 45.275 1.00 44.91 99 TYR A N 1
ATOM 762 C CA . TYR A 1 99 ? -18.879 -5.005 45.397 1.00 44.91 99 TYR A CA 1
ATOM 763 C C . TYR A 1 99 ? -19.423 -6.334 44.847 1.00 44.91 99 TYR A C 1
ATOM 765 O O . TYR A 1 99 ? -19.312 -7.384 45.471 1.00 44.91 99 TYR A O 1
ATOM 773 N N . ASN A 1 100 ? -20.018 -6.301 43.651 1.00 53.59 100 ASN A N 1
ATOM 774 C CA . ASN A 1 100 ? -20.201 -7.507 42.840 1.00 53.59 100 ASN A CA 1
ATOM 775 C C . ASN A 1 100 ? -20.110 -7.186 41.340 1.00 53.59 100 ASN A C 1
ATOM 777 O O . ASN A 1 100 ? -21.090 -7.264 40.602 1.00 53.59 100 ASN A O 1
ATOM 781 N N . TRP A 1 101 ? -18.918 -6.790 40.894 1.00 46.19 101 TRP A N 1
ATOM 782 C CA . TRP A 1 101 ? -18.564 -6.877 39.480 1.00 46.19 101 TRP A CA 1
ATOM 783 C C . TRP A 1 101 ? -18.234 -8.346 39.160 1.00 46.19 101 TRP A C 1
ATOM 785 O O . TRP A 1 101 ? -17.406 -8.926 39.867 1.00 46.19 101 TRP A O 1
ATOM 795 N N . PRO A 1 102 ? -18.843 -8.973 38.138 1.00 40.34 102 PRO A N 1
ATOM 796 C CA . PRO A 1 102 ? -18.540 -10.354 37.794 1.00 40.34 102 PRO A CA 1
ATOM 797 C C . PRO A 1 102 ? -17.139 -10.423 37.180 1.00 40.34 102 PRO A C 1
ATOM 799 O O . PRO A 1 102 ? -16.916 -10.031 36.035 1.00 40.34 102 PRO A O 1
ATOM 802 N N . ILE A 1 103 ? -16.180 -10.924 37.955 1.00 45.53 103 ILE A N 1
ATOM 803 C CA . ILE A 1 103 ? -14.930 -11.461 37.419 1.00 45.53 103 ILE A CA 1
ATOM 804 C C . ILE A 1 103 ? -15.187 -12.955 37.196 1.00 45.53 103 ILE A C 1
ATOM 806 O O . ILE A 1 103 ? -14.928 -13.761 38.083 1.00 45.53 103 ILE A O 1
ATOM 810 N N . GLU A 1 104 ? -15.767 -13.325 36.053 1.00 39.91 104 GLU A N 1
ATOM 811 C CA . GLU A 1 104 ? -15.860 -14.735 35.654 1.00 39.91 104 GLU A CA 1
ATOM 812 C C . GLU A 1 104 ? -14.722 -15.090 34.687 1.00 39.91 104 GLU A C 1
ATOM 814 O O . GLU A 1 104 ? -14.698 -14.652 33.533 1.00 39.91 104 GLU A O 1
ATOM 819 N N . ALA A 1 105 ? -13.790 -15.896 35.202 1.00 32.91 105 ALA A N 1
ATOM 820 C CA . ALA A 1 105 ? -13.014 -16.908 34.492 1.00 32.91 105 ALA A CA 1
ATOM 821 C C . ALA A 1 105 ? -12.930 -18.146 35.396 1.00 32.91 105 ALA A C 1
ATOM 823 O O . ALA A 1 105 ? -12.701 -17.956 36.614 1.00 32.91 105 ALA A O 1
#

Solvent-accessible surface area (backbone atoms only — not comparable to full-atom values): 6325 Å² total; per-residue (Å²): 140,88,67,77,59,59,59,52,55,48,52,52,49,54,50,52,52,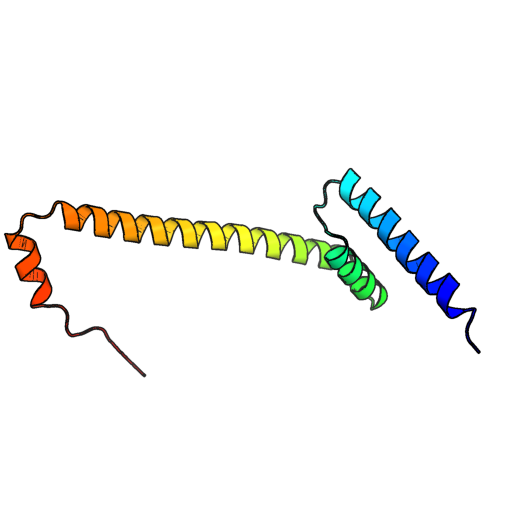54,51,38,52,52,32,57,77,69,66,67,81,56,52,71,66,60,46,51,52,52,51,54,43,40,76,73,68,47,56,67,70,59,52,53,48,51,55,50,51,52,52,56,48,49,56,51,50,54,51,52,54,53,49,54,53,49,53,52,51,52,55,55,55,51,61,78,68,52,58,77,76,61,60,64,62,52,74,78,69,74,86,73,78,88,83,86,129

Radius of gyration: 26.66 Å; Cα contacts (8 Å, |Δi|>4): 22; chains: 1; bounding box: 59×34×61 Å

Nearest PDB structures (foldseek):
  9eoj-assembly1_B  TM=9.851E-01  e=7.099E-03  Xenopus laevis